Protein AF-A0A931ZE60-F1 (afdb_monomer_lite)

Sequence (105 aa):
MENAWAAMKVTFCNEFYDMAEAMGLDYRELRELWLLDSRVERMHTAVFPQKRCFGGKCFPKDVAAVIHASRSHGYEPKLLEAMVEANNRFATAHHSQILENIRIR

Radius of gyration: 15.53 Å; chains: 1; bounding box: 48×29×35 Å

pLDDT: mean 90.88, std 11.68, range [49.56, 98.44]

Foldseek 3Di:
DVLLVLQLLLLVLLVVCVVCVVVVHDSVVVQVVVVVPPVDDPPSNDADLLQSADDDDPNVVVLVVVQVVCVVVVHHPVSSVVSVVSRVVSVVVNVVVVVVVVVVD

Structure (mmCIF, N/CA/C/O backbone):
data_AF-A0A931ZE60-F1
#
_entry.id   AF-A0A931ZE60-F1
#
loop_
_atom_site.group_PDB
_atom_site.id
_atom_site.type_symbol
_atom_si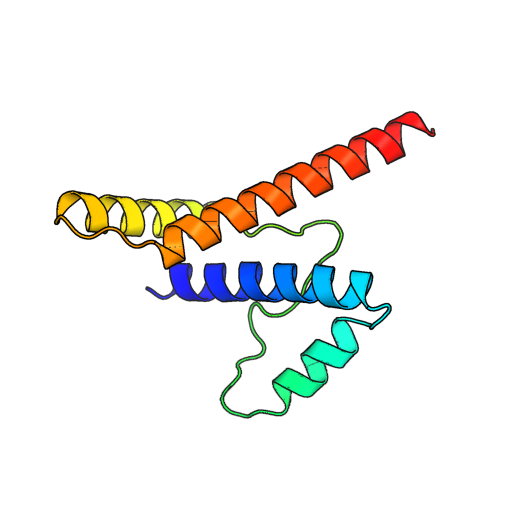te.label_atom_id
_atom_site.label_alt_id
_atom_site.label_comp_id
_atom_site.label_asym_id
_atom_site.label_entity_id
_atom_site.label_seq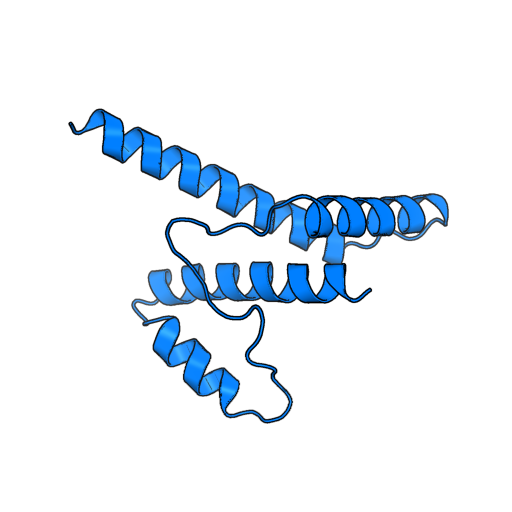_id
_atom_site.pdbx_PDB_ins_code
_atom_site.Cartn_x
_atom_site.Cartn_y
_atom_site.Cartn_z
_atom_site.occupancy
_atom_site.B_iso_or_equiv
_atom_site.auth_seq_id
_atom_site.auth_comp_id
_atom_site.auth_asym_id
_atom_site.auth_atom_id
_atom_site.pdbx_PDB_model_num
ATOM 1 N N . MET A 1 1 ? -8.544 11.425 1.160 1.00 91.06 1 MET A N 1
ATOM 2 C CA . MET A 1 1 ? -8.630 10.353 0.141 1.00 91.06 1 MET A CA 1
ATOM 3 C C . MET A 1 1 ? -7.292 10.113 -0.552 1.00 91.06 1 MET A C 1
ATOM 5 O O . MET A 1 1 ? -6.887 8.964 -0.604 1.00 91.06 1 MET A O 1
ATOM 9 N N . GLU A 1 2 ? -6.568 11.146 -0.999 1.00 94.50 2 GLU A N 1
ATOM 10 C CA . GLU A 1 2 ? -5.275 11.002 -1.707 1.00 94.50 2 GLU A CA 1
ATOM 11 C C . GLU A 1 2 ? -4.242 10.116 -0.989 1.00 94.50 2 GLU A C 1
ATOM 13 O O . GLU A 1 2 ? -3.785 9.128 -1.555 1.00 94.50 2 GLU A O 1
ATOM 18 N N . ASN A 1 3 ? -3.928 10.398 0.281 1.00 95.44 3 ASN A N 1
ATOM 19 C CA . ASN A 1 3 ? -2.964 9.590 1.042 1.00 95.44 3 ASN A CA 1
ATOM 20 C C . ASN A 1 3 ? -3.436 8.148 1.278 1.00 95.44 3 ASN A C 1
ATOM 22 O O . ASN A 1 3 ? -2.612 7.240 1.315 1.00 95.44 3 ASN A O 1
ATOM 26 N N . ALA A 1 4 ? -4.749 7.918 1.385 1.00 96.25 4 ALA A N 1
ATOM 27 C CA . ALA A 1 4 ? -5.297 6.567 1.481 1.00 96.25 4 ALA A CA 1
ATOM 28 C C . ALA A 1 4 ? -5.173 5.816 0.147 1.00 96.25 4 ALA A C 1
ATOM 30 O O . ALA A 1 4 ? -4.826 4.641 0.141 1.00 96.25 4 ALA A O 1
ATOM 31 N N . TRP A 1 5 ? -5.374 6.501 -0.983 1.00 96.25 5 TRP A N 1
ATOM 32 C CA . TRP A 1 5 ? -5.153 5.934 -2.314 1.00 96.25 5 TRP A CA 1
ATOM 33 C C . TRP A 1 5 ? -3.679 5.597 -2.561 1.00 96.25 5 TRP A C 1
ATOM 35 O O . TRP A 1 5 ? -3.360 4.495 -3.002 1.00 96.25 5 TRP A O 1
ATOM 45 N N . ALA A 1 6 ? -2.762 6.509 -2.232 1.00 96.44 6 ALA A N 1
ATOM 46 C CA . ALA A 1 6 ? -1.329 6.256 -2.352 1.00 96.44 6 ALA A CA 1
ATOM 47 C C . ALA A 1 6 ? -0.876 5.087 -1.458 1.00 96.44 6 ALA A C 1
ATOM 49 O O . ALA A 1 6 ? -0.145 4.217 -1.928 1.00 96.44 6 ALA A O 1
ATOM 50 N N . ALA A 1 7 ? -1.356 5.024 -0.209 1.00 96.75 7 ALA A N 1
ATOM 51 C CA . ALA A 1 7 ? -1.112 3.895 0.688 1.00 96.75 7 ALA A CA 1
ATOM 52 C C . ALA A 1 7 ? -1.644 2.577 0.102 1.00 96.75 7 ALA A C 1
ATOM 54 O O . ALA A 1 7 ? -0.933 1.573 0.117 1.00 96.75 7 ALA A O 1
ATOM 55 N N . MET A 1 8 ? -2.839 2.600 -0.497 1.00 96.62 8 MET A N 1
ATOM 56 C CA . MET A 1 8 ? -3.424 1.430 -1.151 1.00 96.62 8 MET A CA 1
ATOM 57 C C . MET A 1 8 ? -2.572 0.948 -2.321 1.00 96.62 8 MET A C 1
ATOM 59 O O . MET A 1 8 ? -2.311 -0.247 -2.418 1.00 96.62 8 MET A O 1
ATOM 63 N N . LYS A 1 9 ? -2.073 1.856 -3.172 1.00 96.38 9 LYS A N 1
ATOM 64 C CA . LYS A 1 9 ? -1.161 1.492 -4.268 1.00 96.38 9 LYS A CA 1
ATOM 65 C C . LYS A 1 9 ? 0.087 0.782 -3.749 1.00 96.38 9 LYS A C 1
ATOM 67 O O . LYS A 1 9 ? 0.447 -0.264 -4.282 1.00 96.38 9 LYS A O 1
ATOM 72 N N . VAL A 1 10 ? 0.698 1.301 -2.680 1.00 96.25 10 VAL A N 1
ATOM 73 C CA . VAL A 1 10 ? 1.876 0.670 -2.068 1.00 96.25 10 VAL A CA 1
ATOM 74 C C . VAL A 1 10 ? 1.539 -0.727 -1.547 1.00 96.25 10 VAL A C 1
ATOM 76 O O . VAL A 1 10 ? 2.248 -1.673 -1.881 1.00 96.25 10 VAL A O 1
ATOM 79 N N . THR A 1 11 ? 0.470 -0.889 -0.764 1.00 96.81 11 THR A N 1
ATOM 80 C CA . THR A 1 11 ? 0.086 -2.204 -0.221 1.00 96.81 11 THR A CA 1
ATOM 81 C C . THR A 1 11 ? -0.263 -3.194 -1.330 1.00 96.81 11 THR A C 1
ATOM 83 O O . THR A 1 11 ? 0.227 -4.318 -1.305 1.00 96.81 11 THR A O 1
ATOM 86 N N . PHE A 1 12 ? -1.037 -2.771 -2.332 1.00 97.06 12 PHE A N 1
ATOM 87 C CA . PHE A 1 12 ? -1.396 -3.587 -3.494 1.00 97.06 12 PHE A CA 1
ATOM 88 C C . PHE A 1 12 ? -0.154 -4.101 -4.229 1.00 97.06 12 PHE A C 1
ATOM 90 O O . PHE A 1 12 ? -0.026 -5.291 -4.492 1.00 97.06 12 PHE A O 1
ATOM 97 N N . CYS A 1 13 ? 0.800 -3.212 -4.503 1.00 97.31 13 CYS A N 1
ATOM 98 C CA . CYS A 1 13 ? 2.040 -3.568 -5.184 1.00 97.31 13 CYS A CA 1
ATOM 99 C C . CYS A 1 13 ? 2.897 -4.537 -4.360 1.00 97.31 13 CYS A C 1
ATOM 101 O O . CYS A 1 13 ? 3.489 -5.457 -4.915 1.00 97.31 13 CYS A O 1
ATOM 103 N N . ASN A 1 14 ? 2.939 -4.370 -3.036 1.00 96.69 14 ASN A N 1
ATOM 104 C CA . ASN A 1 14 ? 3.642 -5.307 -2.163 1.00 96.69 14 ASN A CA 1
ATOM 105 C C . ASN A 1 14 ? 2.980 -6.686 -2.120 1.00 96.69 14 ASN A C 1
ATOM 107 O O . ASN A 1 14 ? 3.706 -7.672 -2.083 1.00 96.69 14 ASN A O 1
ATOM 111 N N . GLU A 1 15 ? 1.652 -6.770 -2.177 1.00 96.75 15 GLU A N 1
ATOM 112 C CA . GLU A 1 15 ? 0.946 -8.051 -2.300 1.00 96.75 15 GLU A CA 1
ATOM 113 C C . GLU A 1 15 ? 1.325 -8.757 -3.610 1.00 96.75 15 GLU A C 1
ATOM 115 O O . GLU A 1 15 ? 1.732 -9.916 -3.607 1.00 96.75 15 GLU A O 1
ATOM 120 N N . PHE A 1 16 ? 1.287 -8.027 -4.730 1.00 97.31 16 PHE A N 1
ATOM 121 C CA . PHE A 1 16 ? 1.651 -8.563 -6.044 1.00 97.31 16 PHE A CA 1
ATOM 122 C C . PHE A 1 16 ? 3.125 -8.947 -6.155 1.00 97.31 16 PHE A C 1
ATOM 124 O O . PHE A 1 16 ? 3.451 -9.869 -6.896 1.00 97.31 16 PHE A O 1
ATOM 131 N N . TYR A 1 17 ? 4.012 -8.278 -5.419 1.00 96.69 17 TYR A N 1
ATOM 132 C CA . TYR A 1 17 ? 5.401 -8.708 -5.315 1.00 96.69 17 TYR A CA 1
ATOM 133 C C . TYR A 1 17 ? 5.501 -10.100 -4.683 1.00 96.69 17 TYR A C 1
ATOM 135 O O . TYR A 1 17 ? 6.156 -10.962 -5.253 1.00 96.69 17 TYR A O 1
ATOM 143 N N . ASP A 1 18 ? 4.828 -10.357 -3.554 1.00 95.00 18 ASP A N 1
ATOM 144 C CA . ASP A 1 18 ? 4.887 -11.686 -2.919 1.00 95.00 18 ASP A CA 1
ATOM 145 C C . ASP A 1 18 ? 4.247 -12.764 -3.802 1.00 95.00 18 ASP A C 1
ATOM 147 O O . ASP A 1 18 ? 4.751 -13.884 -3.876 1.00 95.00 18 ASP A O 1
ATOM 151 N N . MET A 1 19 ? 3.174 -12.420 -4.521 1.00 96.75 19 MET A N 1
ATOM 152 C CA . MET A 1 19 ? 2.574 -13.310 -5.517 1.00 96.75 19 MET A CA 1
ATOM 153 C C . MET A 1 19 ? 3.545 -13.625 -6.659 1.00 96.75 19 MET A C 1
ATOM 155 O O . MET A 1 19 ? 3.659 -14.784 -7.048 1.00 96.75 19 MET A O 1
ATOM 159 N N . ALA A 1 20 ? 4.249 -12.617 -7.185 1.00 96.81 20 ALA A N 1
ATOM 160 C CA . ALA A 1 20 ? 5.234 -12.800 -8.247 1.00 96.81 20 ALA A CA 1
ATOM 161 C C . ALA A 1 20 ? 6.380 -13.713 -7.784 1.00 96.81 20 ALA A C 1
ATOM 163 O O . ALA A 1 20 ? 6.675 -14.694 -8.463 1.00 96.81 20 ALA A O 1
ATOM 164 N N . GLU A 1 21 ? 6.932 -13.479 -6.590 1.00 94.81 21 GLU A N 1
ATOM 165 C CA . GLU A 1 21 ? 7.982 -14.326 -6.005 1.00 94.81 21 GLU A CA 1
ATOM 166 C C . GLU A 1 21 ? 7.509 -15.775 -5.820 1.00 94.81 21 GLU A C 1
ATOM 168 O O . GLU A 1 21 ? 8.211 -16.713 -6.198 1.00 94.81 21 GLU A O 1
ATOM 173 N N . ALA A 1 22 ? 6.292 -15.978 -5.300 1.00 96.81 22 ALA A N 1
ATOM 174 C CA . ALA A 1 22 ? 5.714 -17.311 -5.120 1.00 96.81 22 ALA A CA 1
ATOM 175 C C . ALA A 1 22 ? 5.493 -18.057 -6.449 1.00 96.81 22 ALA A C 1
ATOM 177 O O . ALA A 1 22 ? 5.482 -19.287 -6.474 1.00 96.81 22 ALA A O 1
ATOM 178 N N . MET A 1 23 ? 5.324 -17.321 -7.550 1.00 97.56 23 MET A N 1
ATOM 179 C CA . MET A 1 23 ? 5.168 -17.858 -8.905 1.00 97.56 23 MET A CA 1
ATOM 180 C C . MET A 1 23 ? 6.496 -17.957 -9.675 1.00 97.56 23 MET A C 1
ATOM 182 O O . MET A 1 23 ? 6.497 -18.453 -10.801 1.00 97.56 23 MET A O 1
ATOM 186 N N . GLY A 1 24 ? 7.616 -17.499 -9.103 1.00 96.62 24 GLY A N 1
ATOM 187 C CA . GLY A 1 24 ? 8.910 -17.435 -9.789 1.00 96.62 24 GLY A CA 1
ATOM 188 C C . GLY A 1 24 ? 8.972 -16.385 -10.907 1.00 96.62 24 GLY A C 1
ATOM 189 O O . GLY A 1 24 ? 9.691 -16.578 -11.886 1.00 96.62 24 GLY A O 1
ATOM 190 N N . LEU A 1 25 ? 8.198 -15.303 -10.789 1.00 97.25 25 LEU A N 1
ATOM 191 C CA . LEU A 1 25 ? 8.115 -14.197 -11.749 1.00 97.25 25 LEU A CA 1
ATOM 192 C C . LEU A 1 25 ? 8.840 -12.949 -11.222 1.00 97.25 25 LEU A C 1
ATOM 194 O O . LEU A 1 25 ? 8.794 -12.665 -10.028 1.00 97.25 25 LEU A O 1
ATOM 198 N N . ASP A 1 26 ? 9.430 -12.143 -12.113 1.00 96.44 26 ASP A N 1
ATOM 199 C CA . ASP A 1 26 ? 9.982 -10.834 -11.736 1.00 96.44 26 ASP A CA 1
ATOM 200 C C . ASP A 1 26 ? 8.863 -9.785 -11.620 1.00 96.44 26 ASP A C 1
ATOM 202 O O . ASP A 1 26 ? 8.234 -9.380 -12.605 1.0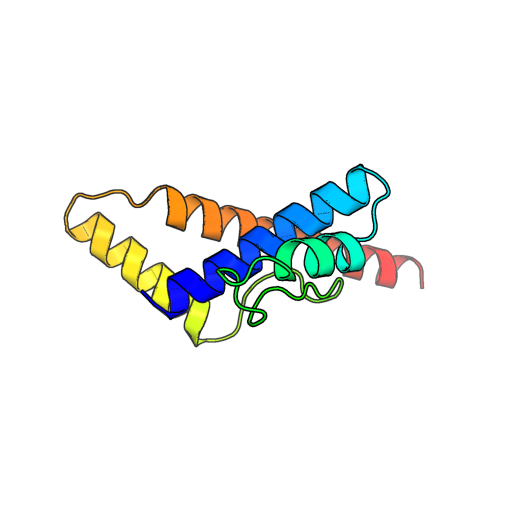0 96.44 26 ASP A O 1
ATOM 206 N N . TYR A 1 27 ? 8.646 -9.285 -10.400 1.00 97.38 27 TYR A N 1
ATOM 207 C CA . TYR A 1 27 ? 7.704 -8.198 -10.134 1.00 97.38 27 TYR A CA 1
ATOM 208 C C . TYR A 1 27 ? 7.966 -6.946 -10.991 1.00 97.38 27 TYR A C 1
ATOM 210 O O . TYR A 1 27 ? 7.024 -6.236 -11.348 1.00 97.38 27 TYR A O 1
ATOM 218 N N . ARG A 1 28 ? 9.225 -6.633 -11.321 1.00 96.62 28 ARG A N 1
ATOM 219 C CA . ARG A 1 28 ? 9.565 -5.452 -12.131 1.00 96.62 28 ARG A CA 1
ATOM 220 C C . ARG A 1 28 ? 8.999 -5.574 -13.536 1.00 96.62 28 ARG A C 1
ATOM 222 O O . ARG A 1 28 ? 8.408 -4.610 -14.015 1.00 96.62 28 ARG A O 1
ATOM 229 N N . GLU A 1 29 ? 9.137 -6.740 -14.157 1.00 97.88 29 GLU A N 1
ATOM 230 C CA . GLU A 1 29 ? 8.560 -7.012 -15.474 1.00 97.88 29 GLU A CA 1
ATOM 231 C C . GLU A 1 29 ? 7.031 -6.961 -15.415 1.00 97.88 29 GLU A C 1
ATOM 233 O O . GLU A 1 29 ? 6.407 -6.242 -16.198 1.00 97.88 29 GLU A O 1
ATOM 238 N N . LEU A 1 30 ? 6.431 -7.626 -14.420 1.00 97.50 30 LEU A N 1
ATOM 239 C CA . LEU A 1 30 ? 4.983 -7.607 -14.193 1.00 97.50 30 LEU A CA 1
ATOM 240 C C . LEU A 1 30 ? 4.443 -6.174 -14.051 1.00 97.50 30 LEU A C 1
ATOM 242 O O . LEU A 1 30 ? 3.433 -5.808 -14.657 1.00 97.50 30 LEU A O 1
ATOM 246 N N . ARG A 1 31 ? 5.138 -5.342 -13.273 1.00 97.69 31 ARG A N 1
ATOM 247 C CA . ARG A 1 31 ? 4.797 -3.936 -13.058 1.00 97.69 31 ARG A CA 1
ATOM 248 C C . ARG A 1 31 ? 4.897 -3.119 -14.340 1.00 97.69 31 ARG A C 1
ATOM 250 O O . ARG A 1 31 ? 4.005 -2.316 -14.592 1.00 97.69 31 ARG A O 1
ATOM 257 N N . GLU A 1 32 ? 5.963 -3.263 -15.126 1.00 98.00 32 GLU A N 1
ATOM 258 C CA . GLU A 1 32 ? 6.100 -2.485 -16.364 1.00 98.00 32 GLU A CA 1
ATOM 259 C C . GLU A 1 32 ? 5.032 -2.869 -17.395 1.00 98.00 32 GLU A C 1
ATOM 261 O O . GLU A 1 32 ? 4.504 -1.976 -18.051 1.00 98.00 32 GLU A O 1
ATOM 266 N N . LEU A 1 33 ? 4.628 -4.144 -17.465 1.00 97.50 33 LEU A N 1
ATOM 267 C CA . LEU A 1 33 ? 3.491 -4.577 -18.287 1.00 97.50 33 LEU A CA 1
ATOM 268 C C . LEU A 1 33 ? 2.171 -3.944 -17.828 1.00 97.50 33 LEU A C 1
ATOM 270 O O . LEU A 1 33 ? 1.404 -3.454 -18.654 1.00 97.50 33 LEU A O 1
ATOM 274 N N . TRP A 1 34 ? 1.917 -3.904 -16.517 1.00 97.50 34 TRP A N 1
ATOM 275 C CA . TRP A 1 34 ? 0.737 -3.236 -15.958 1.00 97.50 34 TRP A CA 1
ATOM 276 C C . TRP A 1 34 ? 0.723 -1.725 -16.251 1.00 97.50 34 TRP A C 1
ATOM 278 O O . TRP A 1 34 ? -0.328 -1.160 -16.549 1.00 97.50 34 TRP A O 1
ATOM 288 N N . LEU A 1 35 ? 1.893 -1.079 -16.235 1.00 97.81 35 LEU A N 1
ATOM 289 C CA . LEU A 1 35 ? 2.061 0.351 -16.519 1.00 97.81 35 LEU A CA 1
ATOM 290 C C . LEU A 1 35 ? 1.919 0.731 -18.001 1.00 97.81 35 LEU A C 1
ATOM 292 O O . LEU A 1 35 ? 1.941 1.922 -18.312 1.00 97.81 35 LEU A O 1
ATOM 296 N N . LEU A 1 36 ? 1.767 -0.237 -18.912 1.00 97.88 36 LEU A N 1
ATOM 297 C CA . LEU A 1 36 ? 1.399 0.045 -20.304 1.00 97.88 36 LEU A CA 1
ATOM 298 C C . LEU A 1 36 ? -0.054 0.527 -20.430 1.00 97.88 36 LEU A C 1
ATOM 300 O O . LEU A 1 36 ? -0.399 1.176 -21.418 1.00 97.88 36 LEU A O 1
ATOM 304 N N . ASP A 1 37 ? -0.907 0.238 -19.444 1.00 97.69 37 ASP A N 1
ATOM 305 C CA . ASP A 1 37 ? -2.264 0.774 -19.393 1.00 97.69 37 ASP A CA 1
ATOM 306 C C . ASP A 1 37 ? -2.233 2.251 -18.978 1.00 97.69 37 ASP A C 1
ATOM 308 O O . ASP A 1 37 ? -1.846 2.600 -17.863 1.00 97.69 37 ASP A O 1
ATOM 312 N N . SER A 1 38 ? -2.695 3.137 -19.865 1.00 96.56 38 SER A N 1
ATOM 313 C CA . SER A 1 38 ? -2.663 4.591 -19.662 1.00 96.56 38 SER A CA 1
ATOM 314 C C . SER A 1 38 ? -3.494 5.084 -18.475 1.00 96.56 38 SER A C 1
ATOM 316 O O . SER A 1 38 ? -3.369 6.242 -18.080 1.00 96.56 38 SER A O 1
ATOM 318 N N . ARG A 1 39 ? -4.374 4.245 -17.919 1.00 96.25 39 ARG A N 1
ATOM 319 C CA . ARG A 1 39 ? -5.155 4.564 -16.714 1.00 96.25 39 ARG A CA 1
ATOM 320 C C . ARG A 1 39 ? -4.338 4.381 -15.435 1.00 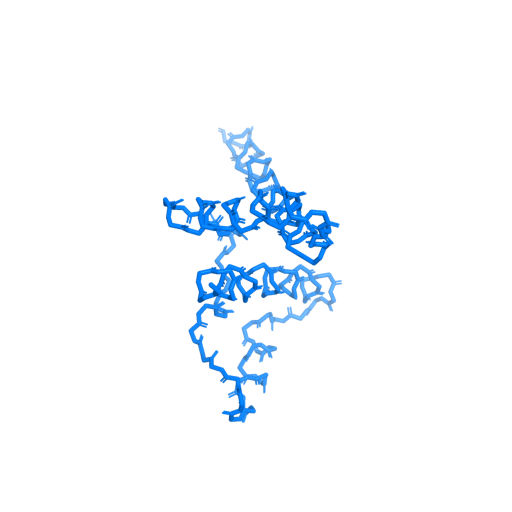96.25 39 ARG A C 1
ATOM 322 O O . ARG A 1 39 ? -4.776 4.816 -14.371 1.00 96.25 39 ARG A O 1
ATOM 329 N N . VAL A 1 40 ? -3.183 3.721 -15.517 1.00 95.56 40 VAL A N 1
ATOM 330 C CA . VAL A 1 40 ? -2.339 3.390 -14.371 1.00 95.56 40 VAL A CA 1
ATOM 331 C C . VAL A 1 40 ? -1.197 4.389 -14.254 1.00 95.56 40 VAL A C 1
ATOM 333 O O . VAL A 1 40 ? -0.322 4.505 -15.108 1.00 95.56 40 VAL A O 1
ATOM 336 N N . GLU A 1 41 ? -1.157 5.090 -13.129 1.00 94.62 41 GLU A N 1
ATOM 337 C CA . GLU A 1 41 ? -0.061 6.000 -12.822 1.00 94.62 41 GLU A CA 1
ATOM 338 C C . GLU A 1 41 ? 1.159 5.260 -12.264 1.00 94.62 41 GLU A C 1
ATOM 340 O O . GLU A 1 41 ? 1.060 4.449 -11.343 1.00 94.62 41 GLU A O 1
ATOM 345 N N . ARG A 1 42 ? 2.352 5.653 -12.719 1.00 96.50 42 ARG A N 1
ATOM 346 C CA . ARG A 1 42 ? 3.631 5.072 -12.278 1.00 96.50 42 ARG A CA 1
ATOM 347 C C . ARG A 1 42 ? 3.956 5.313 -10.800 1.00 96.50 42 ARG A C 1
ATOM 349 O O . ARG A 1 42 ? 4.667 4.512 -10.190 1.00 96.50 42 ARG A O 1
ATOM 356 N N . MET A 1 43 ? 3.476 6.401 -10.206 1.00 95.56 43 MET A N 1
ATOM 357 C CA . MET A 1 43 ? 3.822 6.771 -8.830 1.00 95.56 43 MET A CA 1
ATOM 358 C C . MET A 1 43 ? 3.240 5.791 -7.804 1.00 95.56 43 MET A C 1
ATOM 360 O O . MET A 1 43 ? 2.059 5.451 -7.874 1.00 95.56 43 MET A O 1
ATOM 364 N N . HIS A 1 44 ? 4.048 5.434 -6.798 1.00 94.94 44 HIS A N 1
ATOM 365 C CA . HIS A 1 44 ? 3.709 4.500 -5.707 1.00 94.94 44 HIS A CA 1
ATOM 366 C C . HIS A 1 44 ? 3.510 3.036 -6.134 1.00 94.94 44 HIS A C 1
ATOM 368 O O . HIS A 1 44 ? 2.851 2.281 -5.430 1.00 94.94 44 HIS A O 1
ATOM 374 N N . THR A 1 45 ? 4.095 2.635 -7.268 1.00 96.88 45 THR A N 1
ATOM 375 C CA . THR A 1 45 ? 4.015 1.250 -7.771 1.00 96.88 45 THR A CA 1
ATOM 376 C C . THR A 1 45 ? 5.300 0.442 -7.577 1.00 96.88 45 THR A C 1
ATOM 378 O O . THR A 1 45 ? 5.307 -0.773 -7.742 1.00 96.88 45 THR A O 1
ATOM 381 N N . ALA A 1 46 ? 6.420 1.095 -7.264 1.00 95.50 46 ALA A N 1
ATOM 382 C CA . ALA A 1 46 ? 7.686 0.405 -7.041 1.00 95.50 46 ALA A CA 1
ATOM 383 C C . ALA A 1 46 ? 7.687 -0.309 -5.682 1.00 95.50 46 ALA A C 1
ATOM 385 O O . ALA A 1 46 ? 7.219 0.245 -4.686 1.00 95.50 46 ALA A O 1
ATOM 386 N N . VAL A 1 47 ? 8.264 -1.510 -5.647 1.00 94.88 47 VAL A N 1
ATOM 387 C CA . VAL A 1 47 ? 8.451 -2.297 -4.425 1.00 94.88 47 VAL A CA 1
ATOM 388 C C . VAL A 1 47 ? 9.935 -2.386 -4.115 1.00 94.88 47 VAL A C 1
ATOM 390 O O . VAL A 1 47 ? 10.755 -2.654 -4.993 1.00 94.88 47 VAL A O 1
ATOM 393 N N . PHE A 1 48 ? 10.272 -2.152 -2.850 1.00 90.56 48 PHE A N 1
ATOM 394 C CA . PHE A 1 48 ? 11.633 -2.240 -2.342 1.00 90.56 48 PHE A CA 1
ATOM 395 C C . PHE A 1 48 ? 11.702 -3.407 -1.353 1.00 90.56 48 PHE A C 1
ATOM 397 O O . PHE A 1 48 ? 11.062 -3.323 -0.302 1.00 90.56 48 PHE A O 1
ATOM 404 N N . PRO A 1 49 ? 12.467 -4.478 -1.636 1.00 84.06 49 PRO A N 1
ATOM 405 C CA . PRO A 1 49 ? 12.521 -5.658 -0.772 1.00 84.06 49 PRO A CA 1
ATOM 406 C C . PRO A 1 49 ? 12.909 -5.349 0.681 1.00 84.06 49 PRO A C 1
ATOM 408 O O . PRO A 1 49 ? 12.392 -5.959 1.607 1.00 84.06 49 PRO A O 1
ATOM 411 N N . GLN A 1 50 ? 13.752 -4.333 0.891 1.00 80.88 50 GLN A N 1
ATOM 412 C CA . GLN A 1 50 ? 14.204 -3.891 2.218 1.00 80.88 50 GLN A CA 1
ATOM 413 C C . GLN A 1 50 ? 13.225 -2.917 2.906 1.00 80.88 50 GLN A C 1
ATOM 415 O O . GLN A 1 50 ? 13.497 -2.405 3.989 1.00 80.88 50 GLN A O 1
ATOM 420 N N . LYS A 1 51 ? 12.108 -2.565 2.257 1.00 84.94 51 LYS A N 1
ATOM 421 C CA . LYS A 1 51 ? 11.099 -1.642 2.791 1.00 84.94 51 LYS A CA 1
ATOM 422 C C . LYS A 1 51 ? 9.732 -1.917 2.160 1.00 84.94 51 LYS A C 1
ATOM 424 O O . LYS A 1 51 ? 9.246 -1.158 1.322 1.00 84.94 51 LYS A O 1
ATOM 429 N N . ARG A 1 52 ? 9.124 -3.022 2.591 1.00 86.19 52 ARG A N 1
ATOM 430 C CA . ARG A 1 52 ? 7.872 -3.571 2.042 1.00 86.19 52 ARG A CA 1
ATOM 431 C C . ARG A 1 52 ? 6.590 -2.899 2.548 1.00 86.19 52 ARG A C 1
ATOM 433 O O . ARG A 1 52 ? 5.519 -3.143 2.019 1.00 86.19 52 ARG A O 1
ATOM 440 N N . CYS A 1 53 ? 6.658 -2.058 3.572 1.00 88.38 53 CYS A N 1
ATOM 441 C CA . CYS A 1 53 ? 5.480 -1.391 4.124 1.00 88.38 53 CYS A CA 1
ATOM 442 C C . CYS A 1 53 ? 5.457 0.100 3.768 1.00 88.38 53 CYS A C 1
ATOM 444 O O . CYS A 1 53 ? 6.496 0.777 3.764 1.00 88.38 53 CYS A O 1
ATOM 446 N N . PHE A 1 54 ? 4.261 0.648 3.549 1.00 90.56 54 PHE A N 1
ATOM 447 C CA . PHE A 1 54 ? 4.081 2.089 3.615 1.00 90.56 54 PHE A CA 1
ATOM 448 C C . PHE A 1 54 ? 4.333 2.562 5.055 1.00 90.56 54 PHE A C 1
ATOM 450 O O . PHE A 1 54 ? 4.004 1.890 6.034 1.00 90.56 54 PHE A O 1
ATOM 457 N N . GLY A 1 55 ? 4.950 3.732 5.192 1.00 85.50 55 GLY A N 1
ATOM 458 C CA . GLY A 1 55 ? 5.356 4.276 6.484 1.00 85.50 55 GLY A CA 1
ATOM 459 C C . GLY A 1 55 ? 5.490 5.792 6.437 1.00 85.50 55 GLY A C 1
ATOM 460 O O . GLY A 1 55 ? 4.838 6.462 5.636 1.00 85.50 55 GLY A O 1
ATOM 461 N N . GLY A 1 56 ? 6.351 6.344 7.292 1.00 85.25 56 GLY A N 1
ATOM 462 C CA . GLY A 1 56 ? 6.444 7.791 7.482 1.00 85.25 56 GLY A CA 1
ATOM 463 C C . GLY A 1 56 ? 5.269 8.340 8.294 1.00 85.25 56 GLY A C 1
ATOM 464 O O . GLY A 1 56 ? 4.475 7.590 8.853 1.00 85.25 56 GLY A O 1
ATOM 465 N N . LYS A 1 57 ? 5.170 9.669 8.393 1.00 85.00 57 LYS A N 1
ATOM 466 C CA . LYS A 1 57 ? 4.167 10.316 9.255 1.00 85.00 57 LYS A CA 1
ATOM 467 C C . LYS A 1 57 ? 2.799 10.462 8.582 1.00 85.00 57 LYS A C 1
ATOM 469 O O . LYS A 1 57 ? 1.783 10.369 9.260 1.00 85.00 57 LYS A O 1
ATOM 474 N N . CYS A 1 58 ? 2.765 10.712 7.271 1.00 89.75 58 CYS A N 1
ATOM 475 C CA . CYS A 1 58 ? 1.541 11.121 6.578 1.00 89.75 58 CYS A CA 1
ATOM 476 C C . CYS A 1 58 ? 0.584 9.953 6.306 1.00 89.75 58 CYS A C 1
ATOM 478 O O . CYS A 1 58 ? -0.573 10.028 6.709 1.00 89.75 58 CYS A O 1
ATOM 480 N N . PHE A 1 59 ? 1.051 8.856 5.695 1.00 92.88 59 PHE A N 1
ATOM 481 C CA . PHE A 1 59 ? 0.161 7.749 5.318 1.00 92.88 59 PHE A CA 1
ATOM 482 C C . PHE A 1 59 ? -0.496 7.056 6.518 1.00 92.88 59 PHE A C 1
ATOM 484 O O . PHE A 1 59 ? -1.725 6.987 6.531 1.00 92.88 59 PHE A O 1
ATOM 491 N N . PRO A 1 60 ? 0.239 6.614 7.563 1.00 93.62 60 PRO A N 1
ATOM 492 C CA . PRO A 1 60 ? -0.393 5.937 8.695 1.00 93.62 60 PRO A CA 1
ATOM 493 C C . PRO A 1 60 ? -1.382 6.843 9.436 1.00 93.62 60 PRO A C 1
ATOM 495 O O . PRO A 1 60 ? -2.479 6.407 9.771 1.00 93.62 60 PRO A O 1
ATOM 498 N N . LYS A 1 61 ? -1.026 8.122 9.632 1.00 95.25 61 LYS A N 1
ATOM 499 C CA . LYS A 1 61 ? -1.885 9.115 10.292 1.00 95.25 61 LYS A CA 1
ATOM 500 C C . LYS A 1 61 ? -3.190 9.321 9.534 1.00 95.25 61 LYS A C 1
ATOM 502 O O . LYS A 1 61 ? -4.258 9.254 10.132 1.00 95.25 61 LYS A O 1
ATOM 507 N N . ASP A 1 62 ? -3.106 9.590 8.234 1.00 96.50 62 ASP A N 1
ATOM 508 C CA . ASP A 1 62 ? -4.283 9.976 7.458 1.00 96.50 62 ASP A CA 1
ATOM 509 C C . ASP A 1 62 ? -5.196 8.781 7.175 1.00 96.50 62 ASP A C 1
ATOM 511 O O . ASP A 1 62 ? -6.415 8.928 7.221 1.00 96.50 62 ASP A O 1
ATOM 515 N N . VAL A 1 63 ? -4.638 7.582 6.965 1.00 96.81 63 VAL A N 1
ATOM 516 C CA . VAL A 1 63 ? -5.433 6.347 6.852 1.00 96.81 63 VAL A CA 1
ATOM 517 C C . VAL A 1 63 ? -6.151 6.046 8.168 1.00 96.81 63 VAL A C 1
ATOM 519 O O . VAL A 1 63 ? -7.358 5.809 8.158 1.00 96.81 63 VAL A O 1
ATOM 522 N N . ALA A 1 64 ? -5.448 6.114 9.304 1.00 96.44 64 ALA A N 1
ATOM 523 C CA . ALA A 1 64 ? -6.056 5.894 10.615 1.00 96.44 64 ALA A CA 1
ATOM 524 C C . ALA A 1 64 ? -7.161 6.919 10.914 1.00 96.44 64 ALA A C 1
ATOM 526 O O . ALA A 1 64 ? -8.226 6.546 11.405 1.00 96.44 64 ALA A O 1
ATOM 527 N N . ALA A 1 65 ? -6.943 8.191 10.567 1.00 97.31 65 ALA A N 1
ATOM 528 C CA . ALA A 1 65 ? -7.938 9.245 10.732 1.00 97.31 65 ALA A CA 1
ATOM 529 C C . ALA A 1 65 ? -9.202 8.983 9.897 1.00 97.31 65 ALA A C 1
ATOM 531 O O . ALA A 1 65 ? -10.308 9.134 10.412 1.00 97.31 65 ALA A O 1
ATOM 532 N N . VAL A 1 66 ? -9.058 8.540 8.642 1.00 97.44 66 VAL A N 1
ATOM 533 C CA . VAL A 1 66 ? -10.202 8.188 7.783 1.00 97.44 66 VAL A CA 1
ATOM 534 C C . VAL A 1 66 ? -10.968 6.987 8.339 1.00 97.44 66 VAL A C 1
ATOM 536 O O . VAL A 1 66 ? -12.194 7.037 8.408 1.00 97.44 66 VAL A O 1
ATOM 539 N N . ILE A 1 67 ? -10.274 5.928 8.774 1.00 98.06 67 ILE A N 1
ATOM 540 C CA . ILE A 1 67 ? -10.921 4.749 9.375 1.00 98.06 67 ILE A CA 1
ATOM 541 C C . ILE A 1 67 ? -11.684 5.142 10.643 1.00 98.06 67 ILE A C 1
ATOM 543 O O . ILE A 1 67 ? -12.837 4.749 10.825 1.00 98.06 67 ILE A O 1
ATOM 547 N N . HIS A 1 68 ? -11.062 5.945 11.506 1.00 98.19 68 HIS A N 1
ATOM 548 C CA . HIS A 1 68 ? -11.686 6.422 12.734 1.00 98.19 68 HIS A CA 1
ATOM 549 C C . HIS A 1 68 ? -12.929 7.275 12.452 1.00 98.19 68 HIS A C 1
ATOM 551 O O . HIS A 1 68 ? -13.988 7.009 13.018 1.00 98.19 68 HIS A O 1
ATOM 557 N N . ALA A 1 69 ? -12.822 8.248 11.542 1.00 98.12 69 ALA A N 1
ATOM 558 C CA . ALA A 1 69 ? -13.941 9.098 11.146 1.00 98.12 69 ALA A CA 1
ATOM 559 C C . ALA A 1 69 ? -15.086 8.289 10.519 1.00 98.12 69 ALA A C 1
ATOM 561 O O . ALA A 1 69 ? -16.250 8.556 10.786 1.00 98.12 69 ALA A O 1
ATOM 562 N N . SER A 1 70 ? -14.773 7.270 9.720 1.00 97.94 70 SER A N 1
ATOM 563 C CA . SER A 1 70 ? -15.775 6.369 9.150 1.00 97.94 70 SER A CA 1
ATOM 564 C C . SER A 1 70 ? -16.562 5.634 10.240 1.00 97.94 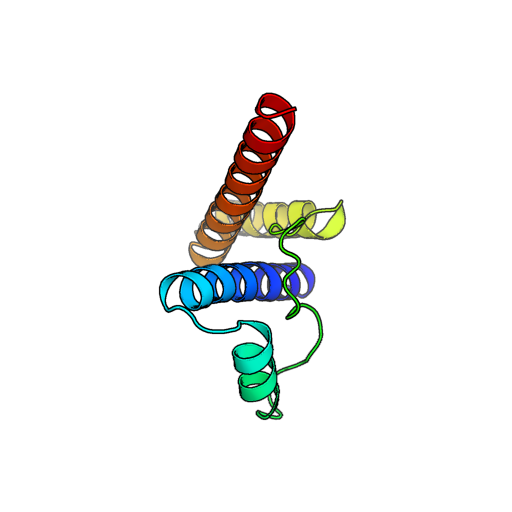70 SER A C 1
ATOM 566 O O . SER A 1 70 ? -17.794 5.661 10.249 1.00 97.94 70 SER A O 1
ATOM 568 N N . ARG A 1 71 ? -15.850 5.026 11.198 1.00 98.00 71 ARG A N 1
ATOM 569 C CA . ARG A 1 71 ? -16.461 4.273 12.302 1.00 98.00 71 ARG A CA 1
ATOM 570 C C . ARG A 1 71 ? -17.296 5.166 13.216 1.00 98.00 71 ARG A C 1
ATOM 572 O O . ARG A 1 71 ? -18.366 4.749 13.646 1.00 98.00 71 ARG A O 1
ATOM 579 N N . SER A 1 72 ? -16.856 6.401 13.476 1.00 98.31 72 SER A N 1
ATOM 580 C CA . SER A 1 72 ? -17.632 7.352 14.284 1.00 98.31 72 SER A CA 1
ATOM 581 C C . SER A 1 72 ? -18.946 7.783 13.623 1.00 98.31 72 SER A C 1
ATOM 583 O O . SER A 1 72 ? -19.847 8.237 14.321 1.00 98.31 72 SER A O 1
ATOM 585 N N . HIS A 1 73 ? -19.084 7.581 12.308 1.00 98.38 73 HIS A N 1
ATOM 586 C CA . HIS A 1 73 ? -20.315 7.808 11.547 1.00 98.38 73 HIS A CA 1
ATOM 587 C C . HIS A 1 73 ? -21.058 6.503 11.206 1.00 98.38 73 HIS A C 1
ATOM 589 O O . HIS A 1 73 ? -21.928 6.496 10.338 1.00 98.38 73 HIS A O 1
ATOM 595 N N . GLY A 1 74 ? -20.733 5.390 11.875 1.00 98.31 74 GLY A N 1
ATOM 596 C CA . GLY A 1 74 ? -21.452 4.121 11.732 1.00 98.31 74 GLY A CA 1
ATOM 597 C C . GLY A 1 74 ? -21.144 3.332 10.455 1.00 98.31 74 GLY A C 1
ATOM 598 O O . GLY A 1 74 ? -21.870 2.390 10.149 1.00 98.31 74 GLY A O 1
ATOM 599 N N . TYR A 1 75 ? -20.086 3.680 9.712 1.00 98.44 75 TYR A N 1
ATOM 600 C CA . TYR A 1 75 ? -19.633 2.915 8.547 1.00 98.44 75 TYR A CA 1
ATOM 601 C C . TYR A 1 75 ? -18.301 2.215 8.828 1.00 98.44 75 TYR A C 1
ATOM 603 O O . TYR A 1 75 ? -17.342 2.836 9.292 1.00 98.44 75 TYR A O 1
ATOM 611 N N . GLU A 1 76 ? -18.211 0.927 8.499 1.00 98.00 76 GLU A N 1
ATOM 612 C CA . GLU A 1 76 ? -16.991 0.133 8.659 1.00 98.00 76 GLU A CA 1
ATOM 613 C C . GLU A 1 76 ? -16.227 0.031 7.328 1.00 98.00 76 GLU A C 1
ATOM 615 O O . GLU A 1 76 ? -16.647 -0.693 6.421 1.00 98.00 76 GLU A O 1
ATOM 620 N N . PRO A 1 77 ? -15.079 0.715 7.172 1.00 97.75 77 PRO A N 1
ATOM 621 C CA . PRO A 1 77 ? -14.362 0.766 5.906 1.00 97.75 77 PRO A CA 1
ATOM 622 C C . PRO A 1 77 ? -13.441 -0.453 5.753 1.00 97.75 77 PRO A C 1
ATOM 624 O O . PRO A 1 77 ? -12.214 -0.324 5.766 1.00 97.75 77 PRO A O 1
ATOM 627 N N . LYS A 1 78 ? -14.028 -1.645 5.583 1.00 98.19 78 LYS A N 1
ATOM 628 C CA . LYS A 1 78 ? -13.313 -2.939 5.556 1.00 98.19 78 LYS A CA 1
ATOM 629 C C . LYS A 1 78 ? -12.106 -2.979 4.620 1.00 98.19 78 LYS A C 1
ATOM 631 O O . LYS A 1 78 ? -11.087 -3.560 4.972 1.00 98.19 78 LYS A O 1
ATOM 636 N N . LEU A 1 79 ? -12.185 -2.315 3.467 1.00 97.69 79 LEU A N 1
ATOM 637 C CA . LEU A 1 79 ? -11.063 -2.223 2.529 1.00 97.69 79 LEU A CA 1
ATOM 638 C C . LEU A 1 79 ? -9.834 -1.539 3.151 1.00 97.69 79 LEU A C 1
ATOM 640 O O . LEU A 1 79 ? -8.718 -2.031 3.018 1.00 97.69 79 LEU A O 1
ATOM 644 N N . LEU A 1 80 ? -10.029 -0.412 3.842 1.00 97.75 80 LEU A N 1
ATOM 645 C CA . LEU A 1 80 ? -8.927 0.323 4.467 1.00 97.75 80 LEU A CA 1
ATOM 646 C C . LEU A 1 80 ? -8.377 -0.424 5.685 1.00 97.75 80 LEU A C 1
ATOM 648 O O . LEU A 1 80 ? -7.177 -0.375 5.939 1.00 97.75 80 LEU A O 1
ATOM 652 N N . GLU A 1 81 ? -9.236 -1.136 6.415 1.00 97.81 81 GLU A N 1
ATOM 653 C CA . GLU A 1 81 ? -8.828 -2.001 7.526 1.00 97.81 81 GLU A CA 1
ATOM 654 C C . GLU A 1 81 ? -7.935 -3.148 7.032 1.00 97.81 81 GLU A C 1
ATOM 656 O O . GLU A 1 81 ? -6.821 -3.311 7.529 1.00 97.81 81 GLU A O 1
ATOM 661 N N . ALA A 1 82 ? -8.368 -3.861 5.987 1.00 98.00 82 ALA A N 1
ATOM 662 C CA . ALA A 1 82 ? -7.594 -4.934 5.363 1.00 98.00 82 ALA A CA 1
ATOM 663 C C . ALA A 1 82 ? -6.263 -4.427 4.782 1.00 98.00 82 ALA A C 1
ATOM 665 O O . ALA A 1 82 ? -5.227 -5.077 4.913 1.00 98.00 82 ALA A O 1
ATOM 666 N N . MET A 1 83 ? -6.259 -3.230 4.188 1.00 97.19 83 MET A N 1
ATOM 667 C CA . MET A 1 83 ? -5.037 -2.587 3.701 1.00 97.19 83 MET A CA 1
ATOM 668 C C . MET A 1 83 ? -4.024 -2.331 4.831 1.00 97.19 83 MET A C 1
ATOM 670 O O . MET A 1 83 ? -2.824 -2.536 4.634 1.00 97.19 83 MET A O 1
ATOM 674 N N . VAL A 1 84 ? -4.483 -1.873 6.002 1.00 96.69 84 VAL A N 1
ATOM 675 C CA . VAL A 1 84 ? -3.620 -1.653 7.178 1.00 96.69 84 VAL A CA 1
ATOM 676 C C . VAL A 1 84 ? -3.096 -2.979 7.726 1.00 96.69 84 VAL A C 1
ATOM 678 O O . VAL A 1 84 ? -1.914 -3.075 8.057 1.00 96.69 84 VAL A O 1
ATOM 681 N N . GLU A 1 85 ? -3.940 -4.007 7.784 1.00 96.12 85 GLU A N 1
ATOM 682 C CA . GLU A 1 85 ? -3.543 -5.349 8.215 1.00 96.12 85 GLU A CA 1
ATOM 683 C C . GLU A 1 85 ? -2.448 -5.937 7.312 1.00 96.12 85 GLU A C 1
ATOM 685 O O . GLU A 1 85 ? -1.392 -6.346 7.804 1.00 96.12 85 GLU A O 1
ATOM 690 N N . ALA A 1 86 ? -2.644 -5.892 5.991 1.00 95.50 86 ALA A N 1
ATOM 691 C CA . ALA A 1 86 ? -1.643 -6.329 5.021 1.00 95.50 86 ALA A CA 1
ATOM 692 C C . ALA A 1 86 ? -0.327 -5.545 5.165 1.00 95.50 86 ALA A C 1
ATOM 694 O O . ALA A 1 86 ? 0.753 -6.135 5.196 1.00 95.50 86 ALA A O 1
ATOM 695 N N . ASN A 1 87 ? -0.400 -4.222 5.353 1.00 94.44 87 ASN A N 1
ATOM 696 C CA . ASN A 1 87 ? 0.789 -3.395 5.569 1.00 94.44 87 ASN A CA 1
ATOM 697 C C . ASN A 1 87 ? 1.591 -3.810 6.816 1.00 94.44 87 ASN A C 1
ATOM 699 O O . ASN A 1 87 ? 2.823 -3.842 6.780 1.00 94.44 87 ASN A O 1
ATOM 703 N N . ASN A 1 88 ? 0.903 -4.145 7.910 1.00 93.06 88 ASN A N 1
ATOM 704 C CA . ASN A 1 88 ? 1.547 -4.600 9.143 1.00 93.06 88 ASN A CA 1
ATOM 705 C C . ASN A 1 88 ? 2.239 -5.956 8.952 1.00 93.06 88 ASN A C 1
ATOM 707 O O . ASN A 1 88 ? 3.359 -6.137 9.429 1.00 93.06 88 ASN A O 1
ATOM 711 N N . ARG A 1 89 ? 1.626 -6.877 8.196 1.00 92.62 89 ARG A N 1
ATOM 712 C CA . ARG A 1 89 ? 2.233 -8.175 7.852 1.00 92.62 89 ARG A CA 1
ATOM 713 C C . ARG A 1 89 ? 3.576 -8.000 7.138 1.00 92.62 89 ARG A C 1
ATOM 715 O O . ARG A 1 89 ? 4.553 -8.651 7.507 1.00 92.62 89 ARG A O 1
ATOM 722 N N . PHE A 1 90 ? 3.652 -7.077 6.176 1.00 90.00 90 PHE A N 1
ATOM 723 C CA . PHE A 1 90 ? 4.898 -6.766 5.469 1.00 90.00 90 PHE A CA 1
ATOM 724 C C . PHE A 1 90 ? 5.975 -6.172 6.389 1.00 90.00 90 PHE A C 1
ATOM 726 O O . PHE A 1 90 ? 7.156 -6.495 6.247 1.00 90.00 90 PHE A O 1
ATOM 733 N N . ALA A 1 91 ? 5.587 -5.329 7.351 1.00 82.19 91 ALA A N 1
ATOM 734 C CA . ALA A 1 91 ? 6.516 -4.753 8.324 1.00 82.19 91 ALA A CA 1
ATOM 735 C C . ALA A 1 91 ? 7.128 -5.826 9.244 1.00 82.19 91 ALA A C 1
ATOM 737 O O . ALA A 1 91 ? 8.335 -5.807 9.502 1.00 82.19 91 ALA A O 1
ATOM 738 N N . THR A 1 92 ? 6.316 -6.784 9.702 1.00 75.75 92 THR A N 1
ATOM 739 C CA . THR A 1 92 ? 6.772 -7.898 10.546 1.00 75.75 92 THR A CA 1
ATOM 740 C C . THR A 1 92 ? 7.683 -8.858 9.785 1.00 75.75 92 THR A C 1
ATOM 742 O O . THR A 1 92 ? 8.752 -9.194 10.291 1.00 75.75 92 THR A O 1
ATOM 745 N N . ALA A 1 93 ? 7.309 -9.259 8.564 1.00 71.12 93 ALA A N 1
ATOM 746 C CA . ALA A 1 93 ? 8.111 -10.173 7.745 1.00 71.12 93 ALA A CA 1
ATOM 747 C C . ALA A 1 93 ? 9.534 -9.636 7.505 1.00 71.12 93 ALA A C 1
ATOM 749 O O . ALA A 1 93 ? 10.515 -10.369 7.632 1.00 71.12 93 ALA A O 1
ATOM 750 N N . HIS A 1 94 ? 9.652 -8.331 7.254 1.00 65.81 94 HIS A N 1
ATOM 751 C CA . HIS A 1 94 ? 10.943 -7.669 7.106 1.00 65.81 94 HIS A CA 1
ATOM 752 C C . HIS A 1 94 ? 11.783 -7.694 8.395 1.00 65.81 94 HIS A C 1
ATOM 754 O O . HIS A 1 94 ? 12.990 -7.931 8.345 1.00 65.81 94 HIS A O 1
ATOM 760 N N . HIS A 1 95 ? 11.164 -7.475 9.561 1.00 62.31 95 HIS A N 1
ATOM 761 C CA . HIS A 1 95 ? 11.878 -7.523 10.840 1.00 62.31 95 HIS A CA 1
ATOM 762 C C . HIS A 1 95 ? 12.471 -8.916 11.100 1.00 62.31 95 HIS A C 1
ATOM 764 O O . HIS A 1 95 ? 13.640 -9.021 11.468 1.00 62.31 95 HIS A O 1
ATOM 770 N N . SER A 1 96 ? 11.709 -9.978 10.829 1.00 61.75 96 SER A N 1
ATOM 771 C CA . SER A 1 96 ? 12.175 -11.363 10.974 1.00 61.75 96 SER A CA 1
ATOM 772 C C . SER A 1 96 ? 13.356 -11.688 10.050 1.00 61.75 96 SER A C 1
ATOM 774 O O . SER A 1 96 ? 14.351 -12.242 10.514 1.00 61.75 96 SER A O 1
ATOM 776 N N . GLN A 1 97 ? 13.304 -11.270 8.779 1.00 61.88 97 GLN A N 1
ATOM 777 C CA . GLN A 1 97 ? 14.398 -11.474 7.816 1.00 61.88 97 GLN A CA 1
ATOM 778 C C . GLN A 1 97 ? 15.691 -10.752 8.226 1.00 61.88 97 GLN A C 1
ATOM 780 O O . GLN A 1 97 ? 16.788 -11.286 8.060 1.00 61.88 97 GLN A O 1
ATOM 785 N N . ILE A 1 98 ? 15.593 -9.540 8.787 1.00 62.81 98 ILE A N 1
ATOM 786 C CA . ILE A 1 98 ? 16.765 -8.837 9.331 1.00 62.81 98 ILE A CA 1
ATOM 787 C C . ILE A 1 98 ? 17.381 -9.628 10.486 1.00 62.81 98 ILE A C 1
ATOM 789 O O . ILE A 1 98 ? 18.600 -9.789 10.529 1.00 62.81 98 ILE A O 1
ATOM 793 N N . LEU A 1 99 ? 16.560 -10.113 11.420 1.00 64.81 99 LEU A N 1
ATOM 794 C CA . LEU A 1 99 ? 17.046 -10.855 12.582 1.00 64.81 99 LEU A CA 1
ATOM 795 C C . LEU A 1 99 ? 17.738 -12.164 12.180 1.00 64.81 99 LEU A C 1
ATOM 797 O O . LEU A 1 99 ? 18.786 -12.485 12.737 1.00 64.81 99 LEU A O 1
ATOM 801 N N . GLU A 1 100 ? 17.211 -12.885 11.188 1.00 64.25 100 GLU A N 1
ATOM 802 C CA . GLU A 1 100 ? 17.870 -14.074 10.627 1.00 64.25 100 GLU A CA 1
ATOM 803 C C . GLU A 1 100 ? 19.220 -13.732 9.984 1.00 64.25 100 GLU A C 1
ATOM 805 O O . GLU A 1 100 ? 20.223 -14.381 10.276 1.00 64.25 100 GLU A O 1
ATOM 810 N N . ASN A 1 101 ? 19.283 -12.661 9.190 1.00 60.03 101 ASN A N 1
ATOM 811 C CA . ASN A 1 101 ? 20.518 -12.228 8.531 1.00 60.03 101 ASN A CA 1
ATOM 812 C C . ASN A 1 101 ? 21.606 -11.750 9.510 1.00 60.03 101 ASN A C 1
ATOM 814 O O . ASN A 1 101 ? 22.793 -11.880 9.212 1.00 60.03 101 ASN A O 1
ATOM 81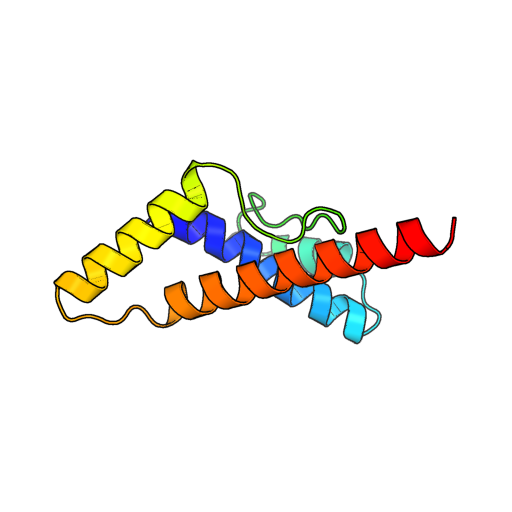8 N N . ILE A 1 102 ? 21.222 -11.197 10.667 1.00 66.69 102 ILE A N 1
ATOM 819 C CA . ILE A 1 102 ? 22.157 -10.830 11.744 1.00 66.69 102 ILE A CA 1
ATOM 820 C C . ILE A 1 102 ? 22.649 -12.078 12.485 1.00 66.69 102 ILE A C 1
ATOM 822 O O . ILE A 1 102 ? 23.814 -12.136 12.851 1.00 66.69 102 ILE A O 1
ATOM 826 N N . ARG A 1 103 ? 21.790 -13.085 12.687 1.00 61.00 103 ARG A N 1
ATOM 827 C CA . ARG A 1 103 ? 22.112 -14.302 13.453 1.00 61.00 103 ARG A CA 1
ATOM 828 C C . ARG A 1 103 ? 23.070 -15.262 12.732 1.00 61.00 103 ARG A C 1
ATOM 830 O O . ARG A 1 103 ? 23.655 -16.121 13.382 1.00 61.00 103 ARG A O 1
ATOM 837 N N . ILE A 1 104 ? 23.200 -15.142 11.410 1.00 56.78 104 ILE A N 1
ATOM 838 C CA . ILE A 1 104 ? 24.088 -15.967 10.566 1.00 56.78 104 ILE A CA 1
ATOM 839 C C . ILE A 1 104 ? 25.496 -15.334 10.421 1.00 56.78 104 ILE A C 1
ATOM 841 O O . ILE A 1 104 ? 26.383 -15.932 9.814 1.00 56.78 104 ILE A O 1
ATOM 845 N N . ARG A 1 105 ? 25.729 -14.143 10.991 1.00 49.56 105 ARG A N 1
ATOM 846 C CA . ARG A 1 105 ? 27.041 -13.476 11.058 1.00 49.56 105 ARG A CA 1
ATOM 847 C C . ARG A 1 105 ? 27.627 -13.547 12.461 1.00 49.56 105 ARG A C 1
ATOM 849 O O . ARG A 1 105 ? 28.873 -13.582 12.540 1.00 49.56 105 ARG A O 1
#

Secondary structure (DSSP, 8-state):
-HHHHHHHHHHHHHHHHHHHHHTT--HHHHHHHHTTSTTS-STT---BTTB-S--TTHHHHHHHHHHHHHHHTT---HHHHHHHHHHHHHHHHHHHHHHHHHHT-